Protein AF-A0A7J8XH11-F1 (afdb_monomer_lite)

Sequence (90 aa):
MKKYPSKVIRKDSAKKTAKKSRVKCFVKLVNYQHLMPTRYTLDVDLKDVVTVDALQTKDKKVAACKATKERFEERFKTGKNRWFFTKLRF

Foldseek 3Di:
DVDFAADDDPPDDPVRNVVRLFDFDFADDDDPVPDDDDPDDDPFDLPVLRDPVLVPDPVSRVSSRVVVRVSSSVCVVVVPPVVVRDDDDD

Radius of gyration: 14.51 Å; chains: 1; bounding box: 39×24×36 Å

pLDDT: mean 90.21, std 4.07, range [80.44, 97.19]

Organism: Gossypium aridum (NCBI:txid34290)

Secondary structure (DSSP, 8-state):
--BPPPPP-TTS-HHHHHHHS--B-------GGG----S-------TTTS-SGGGTSHHHHHHHHHHHHHHHHHHHHTT--HHHHSPPP-

Structure (mmCIF, N/CA/C/O backbone):
data_AF-A0A7J8XH11-F1
#
_entry.id   AF-A0A7J8XH11-F1
#
loop_
_atom_site.group_PDB
_atom_site.id
_atom_site.type_symbol
_atom_site.label_atom_id
_atom_site.label_alt_id
_atom_site.label_comp_id
_atom_site.label_asym_id
_atom_site.label_entity_id
_atom_site.label_seq_id
_atom_site.pdbx_PDB_ins_code
_atom_site.Cartn_x
_atom_site.Cartn_y
_atom_site.Cartn_z
_atom_site.occupancy
_atom_site.B_iso_or_equiv
_atom_site.auth_seq_id
_atom_site.auth_comp_id
_atom_site.auth_asym_id
_atom_site.auth_atom_id
_atom_site.pdbx_PDB_model_num
ATOM 1 N N . MET A 1 1 ? -6.790 -0.349 -4.260 1.00 80.44 1 MET A N 1
ATOM 2 C CA . MET A 1 1 ? -5.854 0.521 -3.490 1.00 80.44 1 MET A CA 1
ATOM 3 C C . MET A 1 1 ? -6.344 1.963 -3.471 1.00 80.44 1 MET A C 1
ATOM 5 O O . MET A 1 1 ? -7.051 2.353 -4.391 1.00 80.44 1 MET A O 1
ATOM 9 N N . LYS A 1 2 ? -5.983 2.765 -2.454 1.00 88.62 2 LYS A N 1
ATOM 10 C CA . LYS A 1 2 ? -6.367 4.194 -2.397 1.00 88.62 2 LYS A CA 1
ATOM 11 C C . LYS A 1 2 ? -5.521 5.036 -3.356 1.00 88.62 2 LYS A C 1
ATOM 13 O O . LYS A 1 2 ? -6.008 6.012 -3.910 1.00 88.62 2 LYS A O 1
ATOM 18 N N . LYS A 1 3 ? -4.259 4.648 -3.564 1.00 92.50 3 LYS A N 1
ATOM 19 C CA . LYS A 1 3 ? -3.373 5.208 -4.592 1.00 92.50 3 LYS A CA 1
ATOM 20 C C . LYS A 1 3 ? -2.654 4.073 -5.316 1.00 92.50 3 LYS A C 1
ATOM 22 O O . LYS A 1 3 ? -2.019 3.252 -4.655 1.00 92.50 3 LYS A O 1
ATOM 27 N N . TYR A 1 4 ? -2.770 4.060 -6.641 1.00 94.12 4 TYR A N 1
ATOM 28 C CA . TYR A 1 4 ? -2.103 3.114 -7.538 1.00 94.12 4 TYR A CA 1
ATOM 29 C C . TYR A 1 4 ? -0.685 3.591 -7.889 1.00 94.12 4 TYR A C 1
ATOM 31 O O . TYR A 1 4 ? -0.449 4.808 -7.899 1.00 94.12 4 TYR A O 1
ATOM 39 N N . PRO A 1 5 ? 0.246 2.669 -8.192 1.00 94.31 5 PRO A N 1
ATOM 40 C CA . PRO A 1 5 ? 1.548 3.045 -8.716 1.00 94.31 5 PRO A CA 1
ATOM 41 C C . PRO A 1 5 ? 1.384 3.634 -10.124 1.00 94.31 5 PRO A C 1
ATOM 43 O O . PRO A 1 5 ? 0.465 3.296 -10.871 1.00 94.31 5 PRO A O 1
ATOM 46 N N . SER A 1 6 ? 2.257 4.570 -10.485 1.00 92.00 6 SER A N 1
ATOM 47 C CA . SER A 1 6 ? 2.253 5.190 -11.816 1.00 92.00 6 SER A CA 1
ATOM 48 C C . SER A 1 6 ? 3.156 4.434 -12.786 1.00 92.00 6 SER A C 1
ATOM 50 O O . SER A 1 6 ? 4.108 3.778 -12.373 1.00 92.00 6 SER A O 1
ATOM 52 N N . LYS A 1 7 ? 2.905 4.586 -14.093 1.00 90.38 7 LYS A N 1
ATOM 53 C CA . LYS A 1 7 ? 3.743 3.987 -15.140 1.00 90.38 7 LYS A CA 1
ATOM 54 C C . LYS A 1 7 ? 5.197 4.460 -15.008 1.00 90.38 7 LYS A C 1
ATOM 56 O O . LYS A 1 7 ? 5.487 5.660 -15.106 1.00 90.38 7 LYS A O 1
ATOM 61 N N . VAL A 1 8 ? 6.093 3.502 -14.796 1.00 90.81 8 VAL A N 1
ATOM 62 C CA . VAL A 1 8 ? 7.548 3.688 -14.791 1.00 90.81 8 VAL A CA 1
ATOM 63 C C . VAL A 1 8 ? 8.058 3.527 -16.223 1.00 90.81 8 VAL A C 1
ATOM 65 O O . VAL A 1 8 ? 7.628 2.620 -16.935 1.00 90.81 8 VAL A O 1
ATOM 68 N N . ILE A 1 9 ? 8.924 4.437 -16.665 1.00 92.44 9 ILE A N 1
ATOM 69 C CA . ILE A 1 9 ? 9.520 4.440 -18.008 1.00 92.44 9 ILE A CA 1
ATOM 70 C C . ILE A 1 9 ? 11.040 4.390 -17.849 1.00 92.44 9 ILE A C 1
ATOM 72 O O . ILE A 1 9 ? 11.577 4.961 -16.907 1.00 92.44 9 ILE A O 1
ATOM 76 N N . ARG A 1 10 ? 11.751 3.773 -18.800 1.00 90.88 10 ARG A N 1
ATOM 77 C CA . ARG A 1 10 ? 13.221 3.642 -18.784 1.00 90.88 10 ARG A CA 1
ATOM 78 C C . ARG A 1 10 ? 13.981 4.975 -18.642 1.00 90.88 10 ARG A C 1
ATOM 80 O O . ARG A 1 10 ? 15.091 4.981 -18.137 1.00 90.88 10 ARG A O 1
ATOM 87 N N . LYS A 1 11 ? 13.376 6.095 -19.058 1.00 94.44 11 LYS A N 1
ATOM 88 C CA . LYS A 1 11 ? 13.940 7.453 -18.940 1.00 94.44 11 LYS A CA 1
ATOM 89 C C . LYS A 1 11 ? 13.811 8.062 -17.533 1.00 94.44 11 LYS A C 1
ATOM 91 O O . LYS A 1 11 ? 14.326 9.150 -17.296 1.00 94.44 11 LYS A O 1
ATOM 96 N N . ASP A 1 12 ? 13.060 7.441 -16.621 1.00 93.25 12 ASP A N 1
ATOM 97 C CA . ASP A 1 12 ? 12.885 7.972 -15.270 1.00 93.25 12 ASP A CA 1
ATOM 98 C C . ASP A 1 12 ? 14.162 7.777 -14.435 1.00 93.25 12 ASP A C 1
ATOM 100 O O . ASP A 1 12 ? 14.752 6.700 -14.414 1.00 93.25 12 ASP A O 1
ATOM 104 N N . SER A 1 13 ? 14.557 8.811 -13.687 1.00 95.44 13 SER A N 1
ATOM 105 C CA . SER A 1 13 ? 15.633 8.698 -12.700 1.00 95.44 13 SER A CA 1
ATOM 106 C C . SER A 1 13 ? 15.240 7.765 -11.552 1.00 95.44 13 SER A C 1
ATOM 108 O O . SER A 1 13 ? 14.056 7.633 -11.223 1.00 95.44 13 SER A O 1
ATOM 110 N N . ALA A 1 14 ? 16.226 7.182 -10.864 1.00 93.00 14 ALA A N 1
ATOM 111 C CA . ALA A 1 14 ? 15.989 6.276 -9.734 1.00 93.00 14 ALA A CA 1
ATOM 112 C C . ALA A 1 14 ? 15.052 6.885 -8.667 1.00 93.00 14 ALA A C 1
ATOM 114 O O . ALA A 1 14 ? 14.110 6.236 -8.204 1.00 93.00 14 ALA A O 1
ATOM 115 N N . LYS A 1 15 ? 15.224 8.179 -8.355 1.00 94.69 15 LYS A N 1
ATOM 116 C CA . LYS A 1 15 ? 14.366 8.928 -7.417 1.00 94.69 15 LYS A CA 1
ATOM 117 C C . LYS A 1 15 ? 12.913 9.017 -7.896 1.00 94.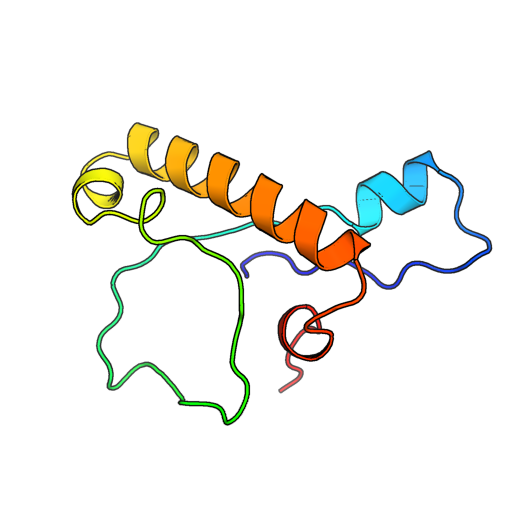69 15 LYS A C 1
ATOM 119 O O . LYS A 1 15 ? 11.978 8.890 -7.099 1.00 94.69 15 LYS A O 1
ATOM 124 N N . LYS A 1 16 ? 12.701 9.229 -9.198 1.00 94.94 16 LYS A N 1
ATOM 125 C CA . LYS A 1 16 ? 11.363 9.323 -9.797 1.00 94.94 16 LYS A CA 1
ATOM 126 C C . LYS A 1 16 ? 10.691 7.954 -9.858 1.00 94.94 16 LYS A C 1
ATOM 128 O O . LYS A 1 16 ? 9.514 7.858 -9.508 1.00 94.94 16 LYS A O 1
ATOM 133 N N . THR A 1 17 ? 11.439 6.908 -10.196 1.00 91.56 17 THR A N 1
ATOM 134 C CA . THR A 1 17 ? 10.975 5.516 -10.160 1.00 91.56 17 THR A CA 1
ATOM 135 C C . THR A 1 17 ? 10.505 5.130 -8.760 1.00 91.56 17 THR A C 1
ATOM 137 O O . THR A 1 17 ? 9.360 4.711 -8.599 1.00 91.56 17 THR A O 1
ATOM 140 N N . ALA A 1 18 ? 11.305 5.404 -7.724 1.00 90.75 18 ALA A N 1
ATOM 141 C CA . ALA A 1 18 ? 10.914 5.145 -6.338 1.00 90.75 18 ALA A CA 1
ATOM 142 C C . ALA A 1 18 ? 9.622 5.883 -5.941 1.00 90.75 18 ALA A C 1
ATOM 144 O O . ALA A 1 18 ? 8.759 5.310 -5.280 1.00 90.75 18 ALA A O 1
ATOM 145 N N . LYS A 1 19 ? 9.437 7.141 -6.369 1.00 92.62 19 LYS A N 1
ATOM 146 C CA . LYS A 1 19 ? 8.210 7.909 -6.084 1.00 92.62 19 LYS A CA 1
ATOM 147 C C . LYS A 1 19 ? 6.985 7.361 -6.827 1.00 92.62 19 LYS A C 1
ATOM 149 O O . LYS A 1 19 ? 5.887 7.404 -6.270 1.00 92.62 19 LYS A O 1
ATOM 154 N N . LYS A 1 20 ? 7.156 6.866 -8.058 1.00 92.19 20 LYS A N 1
ATOM 155 C CA . LYS A 1 20 ? 6.082 6.302 -8.894 1.00 92.19 20 LYS A CA 1
ATOM 156 C C . LYS A 1 20 ? 5.624 4.919 -8.436 1.00 92.19 20 LYS A C 1
ATOM 158 O O . LYS A 1 20 ? 4.436 4.634 -8.553 1.00 92.19 20 LYS A O 1
ATOM 163 N N . SER A 1 21 ? 6.527 4.111 -7.884 1.00 90.88 21 SER A N 1
ATOM 164 C CA . SER A 1 21 ? 6.207 2.779 -7.351 1.00 90.88 21 SER A CA 1
ATOM 165 C C . SER A 1 21 ? 5.488 2.813 -5.998 1.00 90.88 21 SER A C 1
ATOM 167 O O . SER A 1 21 ? 5.016 1.778 -5.542 1.00 90.88 21 SER A O 1
ATOM 169 N N . ARG A 1 22 ? 5.375 3.986 -5.353 1.00 91.69 22 ARG A N 1
ATOM 170 C CA . ARG A 1 22 ? 4.711 4.121 -4.049 1.00 91.69 22 ARG A CA 1
ATOM 171 C C . ARG A 1 22 ? 3.220 3.852 -4.130 1.00 91.69 22 ARG A C 1
ATOM 173 O O . ARG A 1 22 ? 2.512 4.472 -4.930 1.00 91.69 22 ARG A O 1
ATOM 180 N N . VAL A 1 23 ? 2.727 3.063 -3.184 1.00 93.25 23 VAL A N 1
ATOM 181 C CA . VAL A 1 23 ? 1.303 2.726 -3.083 1.00 93.25 23 VAL A CA 1
ATOM 182 C C . VAL A 1 23 ? 0.690 3.147 -1.753 1.00 93.25 23 VAL A C 1
ATOM 184 O O . VAL A 1 23 ? 1.375 3.318 -0.744 1.00 93.25 23 VAL A O 1
ATOM 187 N N . LYS A 1 24 ? -0.627 3.396 -1.766 1.00 93.25 24 LYS A N 1
ATOM 188 C CA . LYS A 1 24 ? -1.404 3.691 -0.552 1.00 93.25 24 LYS A CA 1
ATOM 189 C C . LYS A 1 24 ? -2.484 2.636 -0.374 1.00 93.25 24 LYS A C 1
ATOM 191 O O . LYS A 1 24 ? -3.441 2.578 -1.156 1.00 93.25 24 LYS A O 1
ATOM 196 N N . CYS A 1 25 ? -2.319 1.832 0.666 1.00 92.75 25 CYS A N 1
ATOM 197 C CA . CYS A 1 25 ? -3.223 0.749 1.022 1.00 92.75 25 CYS A CA 1
ATOM 198 C C . CYS A 1 25 ? -4.371 1.243 1.908 1.00 92.75 25 CYS A C 1
ATOM 200 O O . CYS A 1 25 ? -4.329 2.342 2.466 1.00 92.75 25 CYS A O 1
ATOM 202 N N . PHE A 1 26 ? -5.416 0.430 1.983 1.00 91.25 26 PHE A N 1
ATOM 203 C CA . PHE A 1 26 ? -6.499 0.561 2.945 1.00 91.25 26 PHE A CA 1
ATOM 204 C C . PHE A 1 26 ? -6.934 -0.842 3.351 1.00 91.25 26 PHE A C 1
ATOM 206 O O . PHE A 1 26 ? -6.878 -1.756 2.532 1.00 91.25 26 PHE A O 1
ATOM 213 N N . VAL A 1 27 ? -7.401 -0.977 4.587 1.00 90.56 27 VAL A N 1
ATOM 214 C CA . VAL A 1 27 ? -8.045 -2.191 5.087 1.00 90.56 27 VAL A CA 1
ATOM 215 C C . VAL A 1 27 ? -9.469 -1.822 5.491 1.00 90.56 27 VAL A C 1
ATOM 217 O O . VAL A 1 27 ? -9.691 -0.784 6.134 1.00 90.56 27 VAL A O 1
ATOM 220 N N . LYS A 1 28 ? -10.436 -2.623 5.046 1.00 89.69 28 LYS A N 1
ATOM 221 C CA . LYS A 1 28 ? -11.864 -2.452 5.318 1.00 89.69 28 LYS A CA 1
ATOM 222 C C . LYS A 1 28 ? -12.516 -3.819 5.486 1.00 89.69 28 LYS A C 1
ATOM 224 O O . LYS A 1 28 ? -12.182 -4.739 4.749 1.00 89.69 28 LYS A O 1
ATOM 229 N N . LEU A 1 29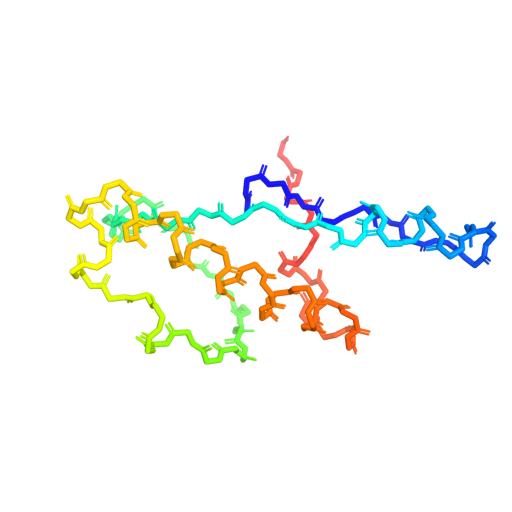 ? -13.479 -3.888 6.396 1.00 91.12 29 LEU A N 1
ATOM 230 C CA . LEU A 1 29 ? -14.479 -4.945 6.422 1.00 91.12 29 LEU A CA 1
ATOM 231 C C . LEU A 1 29 ? -15.556 -4.590 5.387 1.00 91.12 29 LEU A C 1
ATOM 233 O O . LEU A 1 29 ? -16.023 -3.449 5.365 1.00 91.12 29 LEU A O 1
ATOM 237 N N . VAL A 1 30 ? -15.879 -5.511 4.483 1.00 92.50 30 VAL A N 1
ATOM 238 C CA . VAL A 1 30 ? -16.785 -5.261 3.353 1.00 92.50 30 VAL A CA 1
ATOM 239 C C . VAL A 1 30 ? -17.754 -6.434 3.237 1.00 92.50 30 VAL A C 1
ATOM 241 O O . VAL A 1 30 ? -17.324 -7.582 3.264 1.00 92.50 30 VAL A O 1
ATOM 244 N N . ASN A 1 31 ? -19.049 -6.143 3.110 1.00 96.69 31 ASN A N 1
ATOM 245 C CA . ASN A 1 31 ? -20.071 -7.144 2.795 1.00 96.69 31 ASN A CA 1
ATOM 246 C C . ASN A 1 31 ? -19.892 -7.637 1.344 1.00 96.69 31 ASN A C 1
ATOM 248 O O . ASN A 1 31 ? -19.590 -6.843 0.452 1.00 96.69 31 ASN A O 1
ATOM 252 N N . TYR A 1 32 ? -20.113 -8.929 1.100 1.00 95.81 32 TYR A N 1
ATOM 253 C CA . TYR A 1 32 ? -20.030 -9.563 -0.218 1.00 95.81 32 TYR A CA 1
ATOM 254 C C . TYR A 1 32 ? -20.863 -8.870 -1.302 1.00 95.81 32 TYR A C 1
ATOM 256 O O . TYR A 1 32 ? -20.421 -8.803 -2.443 1.00 95.81 32 TYR A O 1
ATOM 264 N N . GLN A 1 33 ? -22.005 -8.272 -0.958 1.00 97.19 33 GLN A N 1
ATOM 265 C CA . GLN A 1 33 ? -22.832 -7.517 -1.914 1.00 97.19 33 GLN A CA 1
ATOM 266 C C . GLN A 1 33 ? -22.136 -6.258 -2.466 1.00 97.19 33 GLN A C 1
ATOM 268 O O . GLN A 1 33 ? -22.490 -5.775 -3.537 1.00 97.19 33 GLN A O 1
ATOM 273 N N . HIS A 1 34 ? -21.134 -5.721 -1.763 1.00 95.31 34 HIS A N 1
ATOM 274 C CA . HIS A 1 34 ? -20.344 -4.566 -2.207 1.00 95.31 34 HIS A CA 1
ATOM 275 C C . HIS A 1 34 ? -19.044 -4.973 -2.923 1.00 95.31 34 HIS A C 1
ATOM 277 O O . HIS A 1 34 ? -18.183 -4.122 -3.172 1.00 95.31 34 HIS A O 1
ATOM 283 N N . LEU A 1 35 ? -18.873 -6.263 -3.227 1.00 94.06 35 LEU A N 1
ATOM 284 C CA . LEU A 1 35 ? -17.727 -6.795 -3.954 1.00 94.06 35 LEU A CA 1
ATOM 285 C C . LEU A 1 35 ? -18.165 -7.303 -5.326 1.00 94.06 35 LEU A C 1
ATOM 287 O O . LEU A 1 35 ? -19.048 -8.142 -5.447 1.00 94.06 35 LEU A O 1
ATOM 291 N N . MET A 1 36 ? -17.477 -6.834 -6.364 1.00 94.56 36 MET A N 1
ATOM 292 C CA . MET A 1 36 ? -17.550 -7.433 -7.690 1.00 94.56 36 MET A CA 1
ATOM 293 C C . MET A 1 36 ? -16.434 -8.485 -7.794 1.00 94.56 36 MET A C 1
ATOM 295 O O . MET A 1 36 ? -15.258 -8.104 -7.780 1.00 94.56 36 MET A O 1
ATOM 299 N N . PRO A 1 37 ? -16.751 -9.793 -7.852 1.00 95.19 37 PRO A N 1
ATOM 300 C CA . PRO A 1 37 ? -15.737 -10.830 -7.988 1.00 95.19 37 PRO A CA 1
ATOM 301 C C . PRO A 1 37 ? -15.044 -10.722 -9.349 1.00 95.19 37 PRO A C 1
ATOM 303 O O . PRO A 1 37 ? -15.625 -10.289 -10.343 1.00 95.19 37 PRO A O 1
ATOM 306 N N . THR A 1 38 ? -13.774 -11.116 -9.399 1.00 94.31 38 THR A N 1
ATOM 307 C CA . THR A 1 38 ? -12.960 -11.048 -10.619 1.00 94.31 38 THR A CA 1
ATOM 308 C C . THR A 1 38 ? -12.263 -12.381 -10.837 1.00 94.31 38 THR A C 1
ATOM 310 O O . THR A 1 38 ? -11.964 -13.083 -9.876 1.00 94.31 38 THR A O 1
ATOM 313 N N . ARG A 1 39 ? -11.969 -12.725 -12.095 1.00 95.56 39 ARG A N 1
ATOM 314 C CA . ARG A 1 39 ? -11.280 -13.978 -12.456 1.00 95.56 39 ARG A CA 1
ATOM 315 C C . ARG A 1 39 ? -9.834 -14.056 -11.936 1.00 95.56 39 ARG A C 1
ATOM 317 O O . ARG A 1 39 ? -9.255 -15.136 -11.897 1.00 95.56 39 ARG A O 1
ATOM 324 N N . TYR A 1 40 ? -9.222 -12.924 -11.597 1.00 93.56 40 TYR A N 1
ATOM 325 C CA . TYR A 1 40 ? -7.807 -12.855 -11.244 1.00 93.56 40 TYR A CA 1
ATOM 326 C C . TYR A 1 40 ? -7.573 -13.170 -9.768 1.00 93.56 40 TYR A C 1
ATOM 328 O O . TYR A 1 40 ? -8.236 -12.622 -8.892 1.00 93.56 40 TYR A O 1
ATOM 336 N N . THR A 1 41 ? -6.554 -13.980 -9.496 1.00 89.62 41 THR A N 1
ATOM 337 C CA . THR A 1 41 ? -6.070 -14.249 -8.142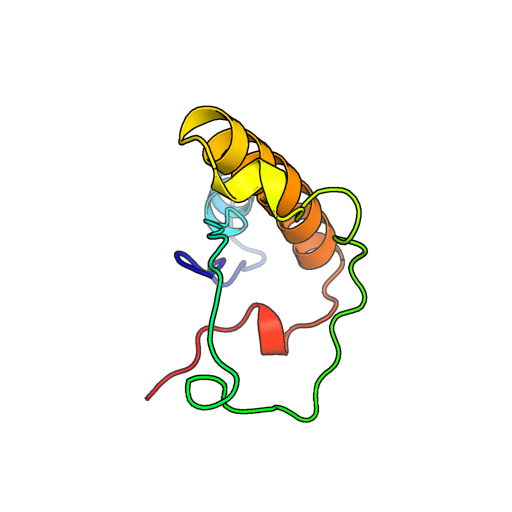 1.00 89.62 41 THR A CA 1
ATOM 338 C C . THR A 1 41 ? -4.828 -13.413 -7.832 1.00 89.62 41 THR A C 1
ATOM 340 O O . THR A 1 41 ? -4.036 -13.054 -8.714 1.00 89.62 41 THR A O 1
ATOM 343 N N . LEU A 1 42 ? -4.664 -13.064 -6.556 1.00 86.50 42 LEU A N 1
ATOM 344 C CA . LEU A 1 42 ? -3.484 -12.378 -6.044 1.00 86.50 42 LEU A CA 1
ATOM 345 C C . LEU A 1 42 ? -2.749 -13.318 -5.096 1.00 86.50 42 LEU A C 1
ATOM 347 O O . LEU A 1 42 ? -3.262 -13.681 -4.046 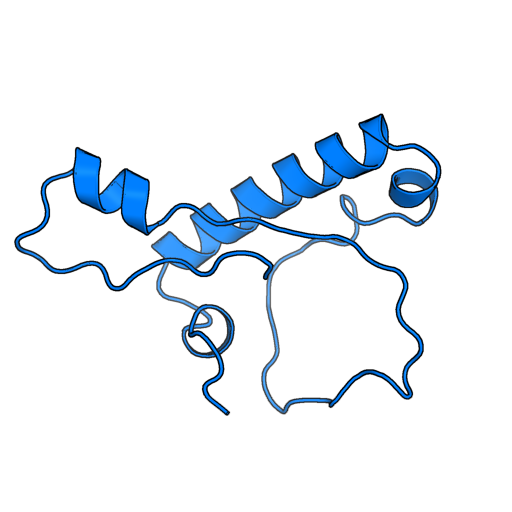1.00 86.50 42 LEU A O 1
ATOM 351 N N . ASP A 1 43 ? -1.533 -13.674 -5.476 1.00 82.38 43 ASP A N 1
ATOM 352 C CA . ASP A 1 43 ? -0.637 -14.513 -4.691 1.00 82.38 43 ASP A CA 1
ATOM 353 C C . ASP A 1 43 ? 0.261 -13.606 -3.833 1.00 82.38 43 ASP A C 1
ATOM 355 O O . ASP A 1 43 ? 1.391 -13.272 -4.181 1.00 82.38 43 ASP A O 1
ATOM 359 N N . VAL A 1 44 ? -0.320 -13.061 -2.768 1.00 82.94 44 VAL A N 1
ATOM 360 C CA . VAL A 1 44 ? 0.388 -12.306 -1.729 1.00 82.94 44 VAL A CA 1
ATOM 361 C C . VAL A 1 44 ? -0.176 -12.786 -0.410 1.00 82.94 44 VAL A C 1
ATOM 363 O O . VAL A 1 44 ? -1.373 -12.629 -0.168 1.00 82.94 44 VAL A O 1
ATOM 366 N N . ASP A 1 45 ? 0.675 -13.350 0.441 1.00 82.00 45 ASP A N 1
ATOM 367 C CA . ASP A 1 45 ? 0.232 -13.713 1.775 1.00 82.00 45 ASP A CA 1
ATOM 368 C C . ASP A 1 45 ? -0.015 -12.435 2.581 1.00 82.00 45 ASP A C 1
ATOM 370 O O . ASP A 1 45 ? 0.854 -11.565 2.678 1.00 82.00 45 ASP A O 1
ATOM 374 N N . LEU A 1 46 ? -1.230 -12.270 3.091 1.00 84.06 46 LEU A N 1
ATOM 375 C CA . LEU A 1 46 ? -1.663 -11.117 3.887 1.00 84.06 46 LEU A CA 1
ATOM 376 C C . LEU A 1 46 ? -2.423 -11.551 5.141 1.00 84.06 46 LEU A C 1
ATOM 378 O O . LEU A 1 46 ? -2.871 -10.682 5.893 1.00 84.06 46 LEU A O 1
ATOM 382 N N . LYS A 1 47 ? -2.581 -12.862 5.364 1.00 81.31 47 LYS A N 1
ATOM 383 C CA . LYS A 1 47 ? -3.449 -13.395 6.420 1.00 81.31 47 LYS A CA 1
ATOM 384 C C . LYS A 1 47 ? -2.963 -12.989 7.809 1.00 81.31 47 LYS A C 1
ATOM 386 O O . LYS A 1 47 ? -3.775 -12.600 8.638 1.00 81.31 47 LYS A O 1
ATOM 391 N N . ASP A 1 48 ? -1.648 -12.949 8.004 1.00 81.50 48 ASP A N 1
ATOM 392 C CA . ASP A 1 48 ? -1.049 -12.581 9.295 1.00 81.50 48 ASP A CA 1
ATOM 393 C C . ASP A 1 48 ? -1.144 -11.079 9.594 1.00 81.50 48 ASP A C 1
ATOM 395 O O . ASP A 1 48 ? -1.129 -10.654 10.745 1.00 81.50 48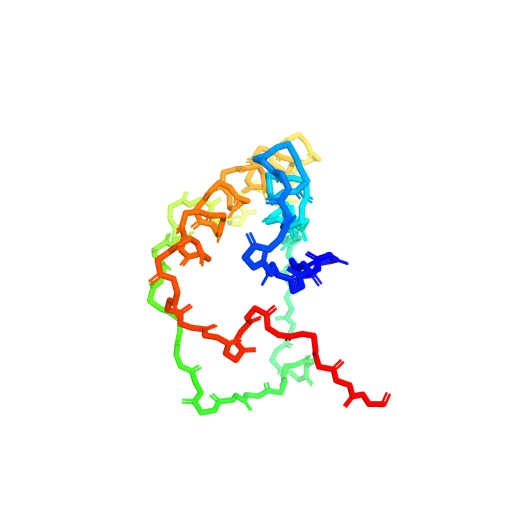 ASP A O 1
ATOM 399 N N . VAL A 1 49 ? -1.210 -10.248 8.548 1.00 80.69 49 VAL A N 1
ATOM 400 C CA . VAL A 1 49 ? -1.166 -8.781 8.674 1.00 80.69 49 VAL A CA 1
ATOM 401 C C . VAL A 1 49 ? -2.568 -8.190 8.782 1.00 80.69 49 VAL A C 1
ATOM 403 O O . VAL A 1 49 ? -2.772 -7.170 9.444 1.00 80.69 49 VAL A O 1
ATOM 406 N N . VAL A 1 50 ? -3.536 -8.794 8.093 1.00 82.69 50 VAL A N 1
ATOM 407 C CA . VAL A 1 50 ? -4.906 -8.291 7.980 1.00 82.69 50 VAL A CA 1
ATOM 408 C C . VAL A 1 50 ? -5.825 -9.131 8.861 1.00 82.69 50 VAL A C 1
ATOM 410 O O . VAL A 1 50 ? -6.592 -9.960 8.382 1.00 82.69 50 VAL A O 1
ATOM 413 N N . THR A 1 51 ? -5.744 -8.893 10.168 1.00 86.12 51 THR A N 1
ATOM 414 C CA . THR A 1 51 ? -6.623 -9.510 11.170 1.00 86.12 51 THR A CA 1
ATOM 415 C C . THR A 1 51 ? -7.779 -8.582 11.552 1.00 86.12 51 THR A C 1
ATOM 417 O O . THR A 1 51 ? -7.721 -7.364 11.353 1.00 86.12 51 THR A O 1
ATOM 420 N N . VAL A 1 52 ? -8.853 -9.148 12.114 1.00 84.88 52 VAL A N 1
ATOM 421 C CA . VAL A 1 52 ? -10.013 -8.370 12.593 1.00 84.88 52 VAL A CA 1
ATOM 422 C C . VAL A 1 52 ? -9.606 -7.434 13.739 1.00 84.88 52 VAL A C 1
ATOM 424 O O . VAL A 1 52 ? -10.041 -6.284 13.780 1.00 84.88 52 VAL A O 1
ATOM 427 N N . ASP A 1 53 ? -8.679 -7.857 14.600 1.00 81.12 53 ASP A N 1
ATOM 428 C CA . ASP A 1 53 ? -8.156 -7.033 15.699 1.00 81.12 53 ASP A CA 1
ATOM 429 C C . ASP A 1 53 ? -7.380 -5.808 15.213 1.00 81.12 53 ASP A C 1
ATOM 431 O O . ASP A 1 53 ? -7.383 -4.755 15.860 1.00 81.12 53 ASP A O 1
ATOM 435 N N . ALA A 1 54 ? -6.748 -5.898 14.038 1.00 81.00 54 ALA A N 1
ATOM 436 C CA . ALA A 1 54 ? -6.062 -4.763 13.438 1.00 81.00 54 ALA A CA 1
ATOM 437 C C . ALA A 1 54 ? -7.026 -3.637 13.021 1.00 81.00 54 ALA A C 1
ATOM 439 O O . ALA A 1 54 ? -6.591 -2.507 12.789 1.00 81.00 54 ALA A O 1
ATOM 440 N N . LEU A 1 55 ? -8.330 -3.920 12.928 1.00 82.88 55 LEU A N 1
ATOM 441 C CA . LEU A 1 55 ? -9.362 -2.946 12.570 1.00 82.88 55 LEU A CA 1
ATOM 442 C C . LEU A 1 55 ? -10.005 -2.250 13.774 1.00 82.88 55 LEU A C 1
ATOM 444 O O . LEU A 1 55 ? -10.680 -1.242 13.565 1.00 82.88 55 LEU A O 1
ATOM 448 N N . GLN A 1 56 ? -9.780 -2.741 14.996 1.00 85.56 56 GLN A N 1
ATOM 449 C CA . GLN A 1 56 ? -10.399 -2.196 16.210 1.00 85.56 56 GLN A CA 1
ATOM 450 C C . GLN A 1 56 ? -9.877 -0.800 16.564 1.00 85.56 56 GLN A C 1
ATOM 452 O O . GLN A 1 56 ? -10.653 0.073 16.941 1.00 85.56 56 GLN A O 1
ATOM 457 N N . THR A 1 57 ? -8.568 -0.564 16.425 1.00 88.38 57 THR A N 1
ATOM 458 C CA . THR A 1 57 ? -7.951 0.728 16.758 1.00 88.38 57 THR A CA 1
ATOM 459 C C . THR A 1 57 ? -7.275 1.367 15.554 1.00 88.38 57 THR A C 1
ATOM 461 O O . THR A 1 57 ? -6.809 0.705 14.620 1.00 88.38 57 THR A O 1
ATOM 464 N N . LYS A 1 58 ? -7.208 2.702 15.567 1.00 87.62 58 LYS A N 1
ATOM 465 C CA . LYS A 1 58 ? -6.617 3.481 14.474 1.00 87.62 58 LYS A CA 1
ATOM 466 C C . LYS A 1 58 ? -5.130 3.168 14.293 1.00 87.62 58 LYS A C 1
ATOM 468 O O . LYS A 1 58 ? -4.685 3.047 13.153 1.00 87.62 58 LYS A O 1
ATOM 473 N N . ASP A 1 59 ? -4.387 2.990 15.380 1.00 89.19 59 ASP A N 1
ATOM 474 C CA . ASP A 1 59 ? -2.940 2.751 15.334 1.00 89.19 59 ASP A CA 1
ATOM 475 C C . ASP A 1 59 ? -2.605 1.382 14.746 1.00 89.19 59 ASP A C 1
ATOM 477 O O . ASP A 1 59 ? -1.791 1.285 13.822 1.00 89.19 59 ASP A O 1
ATOM 481 N N . LYS A 1 60 ? -3.319 0.333 15.177 1.00 88.56 60 LYS A N 1
ATOM 482 C CA . LYS A 1 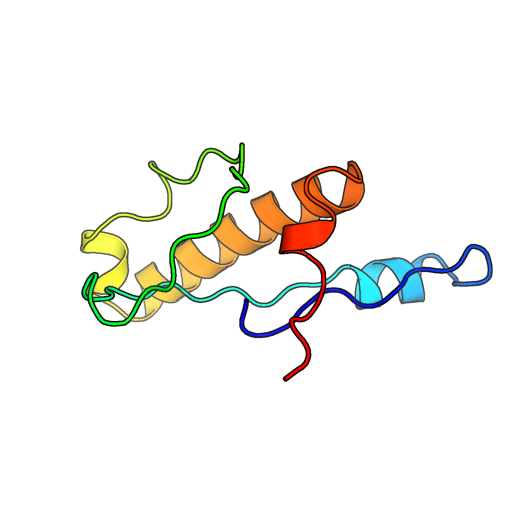60 ? -3.177 -1.012 14.601 1.00 88.56 60 LYS A CA 1
ATOM 483 C C . LYS A 1 60 ? -3.537 -1.018 13.115 1.00 88.56 60 LYS A C 1
ATOM 485 O O . LYS A 1 60 ? -2.823 -1.610 12.306 1.00 88.56 60 LYS A O 1
ATOM 490 N N . LYS A 1 61 ? -4.569 -0.266 12.719 1.00 89.62 61 LYS A N 1
ATOM 491 C CA . LYS A 1 61 ? -4.956 -0.122 11.310 1.00 89.62 61 LYS A CA 1
ATOM 492 C C . LYS A 1 61 ? -3.872 0.557 10.476 1.00 89.62 61 LYS A C 1
ATOM 494 O O . LYS A 1 61 ? -3.648 0.170 9.325 1.00 89.62 61 LYS A O 1
ATOM 499 N N . VAL A 1 62 ? -3.200 1.568 11.027 1.00 91.12 62 VAL A N 1
ATOM 500 C CA . VAL A 1 62 ? -2.071 2.239 10.364 1.00 91.12 62 VAL A CA 1
ATOM 501 C C . VAL A 1 62 ? -0.886 1.283 10.224 1.00 91.12 62 VAL A C 1
ATOM 503 O O . VAL A 1 62 ? -0.314 1.206 9.133 1.00 91.12 62 VAL A O 1
ATOM 506 N N . ALA A 1 63 ? -0.567 0.512 11.266 1.00 90.50 63 ALA A N 1
ATOM 507 C CA . ALA A 1 63 ? 0.490 -0.498 11.234 1.00 90.50 63 ALA A CA 1
ATOM 508 C C . ALA A 1 63 ? 0.215 -1.586 10.179 1.00 90.50 63 ALA A C 1
ATOM 510 O O . ALA A 1 63 ? 1.056 -1.827 9.310 1.00 90.50 63 ALA A O 1
ATOM 511 N N . ALA A 1 64 ? -0.998 -2.146 10.154 1.00 90.81 64 ALA A N 1
ATOM 512 C CA . ALA A 1 64 ? -1.410 -3.126 9.148 1.00 90.81 64 ALA A CA 1
ATOM 513 C C . ALA A 1 64 ? -1.355 -2.551 7.721 1.00 90.81 64 ALA A C 1
ATOM 515 O O . ALA A 1 64 ? -0.870 -3.202 6.791 1.00 90.81 64 ALA A O 1
ATOM 516 N N . CYS A 1 65 ? -1.777 -1.294 7.528 1.00 91.31 65 CYS A N 1
ATOM 517 C CA . CYS A 1 65 ? -1.663 -0.623 6.230 1.00 91.31 65 CYS A CA 1
ATOM 518 C C . CYS A 1 65 ? -0.203 -0.424 5.797 1.00 91.31 65 CYS A C 1
ATOM 520 O O . CYS A 1 65 ? 0.069 -0.468 4.594 1.00 91.31 65 CYS A O 1
ATOM 522 N N . LYS A 1 66 ? 0.720 -0.187 6.738 1.00 91.38 66 LYS A N 1
ATOM 523 C CA . LYS A 1 66 ? 2.153 -0.025 6.458 1.00 91.38 66 LYS A CA 1
ATOM 524 C C . LYS A 1 66 ? 2.786 -1.353 6.035 1.00 91.38 66 LYS A C 1
ATOM 526 O O . LYS A 1 66 ? 3.384 -1.400 4.965 1.00 91.38 66 LYS A O 1
ATOM 531 N N . ALA A 1 67 ? 2.542 -2.429 6.778 1.00 91.19 67 ALA A N 1
ATOM 532 C CA . ALA A 1 67 ? 3.015 -3.767 6.419 1.00 91.19 67 ALA A CA 1
ATOM 533 C C . ALA A 1 67 ? 2.435 -4.243 5.069 1.00 91.19 67 ALA A C 1
ATOM 535 O O . ALA A 1 67 ? 3.158 -4.721 4.197 1.00 91.19 67 ALA A O 1
ATOM 536 N N . THR A 1 68 ? 1.136 -4.017 4.831 1.00 91.44 68 THR A N 1
ATOM 537 C CA . THR A 1 68 ? 0.493 -4.332 3.538 1.00 91.44 68 THR A CA 1
ATOM 538 C C . THR A 1 68 ? 1.104 -3.526 2.386 1.00 91.44 68 THR A C 1
ATOM 540 O O . THR A 1 68 ? 1.238 -4.018 1.266 1.00 91.44 68 THR A O 1
ATOM 543 N N . LYS A 1 69 ? 1.461 -2.259 2.634 1.00 92.50 69 LYS A N 1
ATOM 544 C CA . LYS A 1 69 ? 2.096 -1.396 1.633 1.00 92.50 69 LYS A CA 1
ATOM 545 C C . LYS A 1 69 ? 3.451 -1.953 1.204 1.00 92.50 69 LYS A C 1
ATOM 547 O O . LYS A 1 69 ? 3.704 -1.993 0.006 1.00 92.50 69 LYS A O 1
ATOM 552 N N . GLU A 1 70 ? 4.283 -2.376 2.148 1.00 91.50 70 GLU A N 1
ATOM 553 C CA . GLU A 1 70 ? 5.613 -2.929 1.863 1.00 91.50 70 GLU A CA 1
ATOM 554 C C . GLU A 1 70 ? 5.510 -4.181 0.976 1.00 91.50 70 GLU A C 1
ATOM 556 O O . GLU A 1 70 ? 6.076 -4.195 -0.120 1.00 91.50 70 GLU A O 1
ATOM 561 N N . ARG A 1 71 ? 4.644 -5.139 1.340 1.00 90.88 71 ARG A N 1
ATOM 562 C CA . ARG A 1 71 ? 4.391 -6.357 0.541 1.00 90.88 71 ARG A CA 1
ATOM 563 C C . ARG A 1 71 ? 3.898 -6.048 -0.882 1.00 90.88 71 ARG A C 1
ATOM 565 O O . ARG A 1 71 ? 4.312 -6.683 -1.853 1.00 90.88 71 ARG A O 1
ATOM 572 N N . PHE A 1 72 ? 3.027 -5.049 -1.047 1.00 91.69 72 PHE A N 1
ATOM 573 C CA . PHE A 1 72 ? 2.558 -4.635 -2.376 1.00 91.69 72 PHE A CA 1
ATOM 574 C C . PHE A 1 72 ? 3.619 -3.902 -3.201 1.00 91.69 72 PHE A C 1
ATOM 576 O O . PHE A 1 72 ? 3.656 -4.086 -4.419 1.00 91.69 72 PHE A O 1
ATOM 583 N N . GLU A 1 73 ? 4.477 -3.089 -2.581 1.00 91.00 73 GLU A N 1
ATOM 584 C CA . GLU A 1 73 ? 5.593 -2.436 -3.280 1.00 91.00 73 GLU A CA 1
ATOM 585 C C . GLU A 1 73 ? 6.618 -3.462 -3.771 1.00 91.00 73 GLU A C 1
ATOM 587 O O . GLU A 1 73 ? 7.110 -3.340 -4.895 1.00 91.00 73 GLU A O 1
ATOM 592 N N . GLU A 1 74 ? 6.899 -4.495 -2.980 1.00 90.25 74 GLU A N 1
ATOM 593 C CA . GLU A 1 74 ? 7.744 -5.622 -3.383 1.00 90.25 74 GLU A CA 1
ATOM 594 C C . GLU A 1 74 ? 7.130 -6.394 -4.550 1.00 90.25 74 GLU A C 1
ATOM 596 O O . GLU A 1 74 ? 7.767 -6.531 -5.598 1.00 90.25 74 GLU A O 1
ATOM 601 N N . ARG A 1 75 ? 5.859 -6.806 -4.439 1.00 90.69 75 ARG A N 1
ATOM 602 C CA . ARG A 1 75 ? 5.174 -7.530 -5.521 1.00 90.69 75 ARG A CA 1
ATOM 603 C C . ARG A 1 75 ? 5.116 -6.707 -6.809 1.00 90.69 75 ARG A C 1
ATOM 605 O O . ARG A 1 75 ? 5.349 -7.261 -7.882 1.00 90.69 75 ARG A O 1
ATOM 612 N N . PHE A 1 76 ? 4.885 -5.396 -6.731 1.00 90.00 76 PHE A N 1
ATOM 613 C CA . PHE A 1 76 ? 4.887 -4.526 -7.911 1.00 90.00 76 PHE A CA 1
ATOM 614 C C . PHE A 1 76 ? 6.249 -4.501 -8.622 1.00 90.00 76 PHE A C 1
ATOM 616 O O . PHE A 1 76 ? 6.295 -4.554 -9.852 1.00 90.00 76 PHE A O 1
ATOM 623 N N . LYS A 1 77 ? 7.361 -4.486 -7.872 1.00 88.44 77 LYS A N 1
ATOM 624 C CA . LYS A 1 77 ? 8.718 -4.531 -8.448 1.00 88.44 77 LYS A CA 1
ATOM 625 C C . LYS A 1 77 ? 9.002 -5.840 -9.191 1.00 88.44 77 LYS A C 1
ATOM 627 O O . LYS A 1 77 ? 9.751 -5.814 -10.160 1.00 88.44 77 LYS A O 1
ATOM 632 N N . THR A 1 78 ? 8.371 -6.951 -8.801 1.00 88.94 78 THR A N 1
ATOM 633 C CA . THR A 1 78 ? 8.504 -8.240 -9.515 1.00 88.94 78 THR A CA 1
ATOM 634 C C . THR A 1 78 ? 7.814 -8.269 -10.884 1.00 88.94 78 THR A C 1
ATOM 636 O O . THR A 1 78 ? 8.001 -9.214 -11.644 1.00 88.94 78 THR A O 1
ATOM 639 N N . GLY A 1 79 ? 6.976 -7.275 -11.206 1.00 85.50 79 GLY A N 1
ATOM 640 C CA . GLY A 1 79 ? 6.227 -7.225 -12.467 1.00 85.50 79 GLY A CA 1
ATOM 641 C C . GLY A 1 79 ? 5.040 -8.195 -12.559 1.00 85.50 79 GLY A C 1
ATOM 642 O O . GLY A 1 79 ? 4.368 -8.240 -13.593 1.00 85.50 79 GLY A O 1
ATOM 643 N N . LYS A 1 80 ? 4.739 -8.945 -11.491 1.00 87.62 80 LYS A N 1
ATOM 644 C CA . LYS A 1 80 ? 3.580 -9.848 -11.407 1.00 87.62 80 LYS A CA 1
ATOM 645 C C . LYS A 1 80 ? 2.278 -9.082 -11.125 1.00 87.62 80 LYS A C 1
ATOM 647 O O . LYS A 1 80 ? 2.288 -7.940 -10.672 1.00 87.62 80 LYS A O 1
ATOM 652 N N . ASN A 1 81 ? 1.134 -9.720 -11.398 1.00 89.06 81 ASN A N 1
ATOM 653 C CA . ASN A 1 81 ? -0.210 -9.199 -11.094 1.00 89.06 81 ASN A CA 1
ATOM 654 C C . ASN A 1 81 ? -0.490 -7.795 -11.687 1.00 89.06 81 ASN A C 1
ATOM 656 O O . ASN A 1 81 ? -1.103 -6.943 -11.046 1.00 89.06 81 ASN A O 1
ATOM 660 N N . ARG A 1 82 ? -0.069 -7.555 -12.942 1.00 89.88 82 ARG A N 1
ATOM 661 C CA . ARG A 1 82 ? -0.195 -6.252 -13.632 1.00 89.88 82 ARG A CA 1
ATOM 662 C C . ARG A 1 82 ? -1.615 -5.682 -13.614 1.00 89.88 82 ARG A C 1
ATOM 664 O O . ARG A 1 82 ? -1.773 -4.477 -13.431 1.00 89.88 82 ARG A O 1
ATOM 671 N N . TRP A 1 83 ? -2.627 -6.535 -13.783 1.00 91.38 83 TRP A N 1
ATOM 672 C CA . TRP A 1 83 ? -4.034 -6.126 -13.754 1.00 91.38 83 TRP A CA 1
ATOM 673 C C . TRP A 1 83 ? -4.408 -5.492 -12.405 1.00 91.38 83 TRP A C 1
ATOM 675 O O . TRP A 1 83 ? -4.938 -4.388 -12.380 1.00 91.38 83 TRP A O 1
ATOM 685 N N . PHE A 1 84 ? -4.007 -6.113 -11.289 1.00 92.69 84 PHE A N 1
ATOM 686 C CA . PHE A 1 84 ? -4.294 -5.630 -9.932 1.00 92.69 84 PHE A CA 1
ATOM 687 C C . PHE A 1 84 ? -3.670 -4.255 -9.632 1.00 92.69 84 PHE A C 1
ATOM 689 O O . PHE A 1 84 ? -4.276 -3.417 -8.966 1.00 92.69 84 PHE A O 1
ATOM 696 N N . PHE A 1 85 ? -2.462 -3.996 -10.144 1.00 92.62 85 PHE A N 1
ATOM 697 C CA . PHE A 1 85 ? -1.768 -2.717 -9.953 1.00 92.62 85 PHE A CA 1
ATOM 698 C C . PHE A 1 85 ? -2.161 -1.636 -10.970 1.00 92.62 85 PHE A C 1
ATOM 700 O O . PHE A 1 85 ? -1.711 -0.493 -10.854 1.00 92.62 85 PHE A O 1
ATOM 707 N N . THR A 1 86 ? -3.007 -1.964 -11.946 1.00 92.06 86 THR A N 1
ATOM 708 C CA . THR A 1 86 ? -3.511 -1.001 -12.927 1.00 92.06 86 THR A CA 1
ATOM 709 C C . THR A 1 86 ? -4.784 -0.344 -12.398 1.00 92.06 86 THR A C 1
ATOM 711 O O . THR A 1 86 ? -5.676 -1.004 -11.875 1.00 92.06 86 THR A O 1
ATOM 714 N N . LYS A 1 87 ? -4.884 0.985 -12.520 1.00 93.81 87 LYS A N 1
ATOM 715 C CA . LYS A 1 87 ? -6.094 1.713 -12.118 1.00 93.81 87 LYS A CA 1
ATOM 716 C C . LYS A 1 87 ? -7.258 1.311 -13.032 1.00 93.81 87 LYS A C 1
ATOM 718 O O . LYS A 1 87 ? -7.173 1.533 -14.239 1.00 93.81 87 LYS A O 1
ATOM 723 N N . LEU A 1 88 ? -8.342 0.803 -12.444 1.00 92.44 88 LEU A N 1
ATOM 724 C CA . LEU A 1 88 ? -9.610 0.592 -13.142 1.00 92.44 88 LEU A CA 1
ATOM 725 C C . LEU A 1 88 ? -10.152 1.945 -13.630 1.00 92.44 88 LEU A C 1
ATOM 727 O O . LEU A 1 88 ? -10.252 2.890 -12.842 1.00 92.44 88 LEU A O 1
ATOM 731 N N . ARG A 1 89 ? -10.429 2.046 -14.932 1.00 92.06 89 ARG A N 1
ATOM 732 C CA . ARG A 1 89 ? -11.050 3.218 -15.554 1.00 92.06 89 ARG A CA 1
ATOM 733 C C . ARG A 1 89 ? -12.509 2.877 -15.819 1.00 92.06 89 ARG A C 1
ATOM 735 O O . ARG A 1 89 ? -12.772 1.893 -16.501 1.00 92.06 89 ARG A O 1
ATOM 742 N N . PHE A 1 90 ? -13.390 3.669 -15.240 1.00 89.25 90 PHE A N 1
ATOM 743 C CA . PHE A 1 90 ? -14.819 3.713 -15.495 1.00 89.25 90 PHE A CA 1
ATOM 744 C C . PHE A 1 90 ? -15.167 5.165 -15.816 1.00 89.25 90 PHE A C 1
ATOM 746 O O . PHE A 1 90 ? -14.379 6.048 -15.384 1.00 89.25 90 PHE A O 1
#

InterPro domains:
  IPR001141 Large ribosomal subunit protein eL27 [PF01777] (7-90)
  IPR001141 Large ribosomal subunit protein eL27 [PTHR10497] (2-90)
  IPR008991 Translation protein SH3-like domain superfamily [SSF50104] (9-90)
  IPR018262 Large ribosomal subunit protein eL27, conserved site [PS01107] (79-90)
  IPR038655 Large ribosomal subunit protein eL27 superfamily [G3DSA:2.30.30.770] (1-90)